Protein AF-A0A359KCT6-F1 (afdb_monomer)

Foldseek 3Di:
DLLVVLLVVLLVVLVVPVVLLCQQAPVVLVVVLVVLLVVLLVVLVVCVVCVVVDDPVPPDDQAAQELPVLLVVLLVCCPPVVNVVSLVSSLCCSVCVCVVVVCCVVVVVPDPPVSNVSSSVSSSVVSSVSSSVSSSVSSSSSSVSNCVSVVHHHDD

Secondary structure (DSSP, 8-state):
-HHHHHHHHHHHHHHH-HHHHIIIIIHHHHHHHHHHHHHHHHHHHHHHHHTTTS-GGG------EEHHHHHHHHHHGGG-HHHHHHHHHHHHHHHHHHHHTTTHHHHTTTS-HHHHHHHHHHHHHHHHHHHHHHHHHHHHHHHHHHHHHHTPPEE-

Solvent-accessible surface area (backbone atoms only — not comparable to full-atom values): 8316 Å² total; per-residue (Å²): 112,71,46,64,52,30,20,51,52,43,38,51,55,46,67,70,37,54,66,46,42,38,54,29,40,46,45,61,28,52,52,53,28,52,50,46,49,53,49,49,55,52,50,49,61,50,46,65,62,45,60,79,76,53,59,81,89,71,62,73,77,77,65,58,45,49,55,48,62,49,51,55,54,44,60,59,48,58,75,35,67,71,56,44,52,31,40,45,52,33,44,48,50,69,67,47,50,38,65,78,67,55,46,52,70,66,50,57,79,75,45,58,68,69,37,53,54,48,4,49,54,46,26,45,51,52,49,52,51,52,25,50,53,43,36,48,54,25,49,53,53,33,51,53,48,50,24,64,75,70,72,31,53,79,44,111

Nearest PDB structures (foldseek):
  7p3r-assembly1_D  TM=3.077E-01  e=1.800E+00  Vibrio cholerae O1 biovar El Tor str. N16961

pLDDT: mean 88.45, std 9.78, range [58.06, 97.81]

Mean predicted aligned error: 6.33 Å

Structure (mmCIF, N/CA/C/O backbone):
data_AF-A0A359KCT6-F1
#
_entry.id   AF-A0A359KCT6-F1
#
loop_
_atom_site.group_PDB
_atom_site.id
_atom_site.type_symbol
_atom_site.label_atom_id
_atom_site.label_alt_id
_atom_site.label_comp_id
_atom_site.label_asym_id
_atom_site.label_entity_id
_atom_site.label_seq_id
_atom_site.pdbx_PDB_ins_code
_atom_site.Cartn_x
_atom_site.Cartn_y
_atom_site.Cartn_z
_atom_site.occupancy
_atom_site.B_iso_or_equiv
_atom_site.auth_seq_id
_atom_site.auth_comp_id
_atom_site.auth_asym_id
_atom_site.auth_atom_id
_atom_site.pdbx_PDB_model_num
ATOM 1 N N . MET A 1 1 ? 4.689 10.796 -26.406 1.00 65.44 1 MET A N 1
ATOM 2 C CA . MET A 1 1 ? 3.859 9.597 -26.143 1.00 65.44 1 MET A CA 1
ATOM 3 C C . MET A 1 1 ? 4.656 8.424 -25.560 1.00 65.44 1 MET A C 1
ATOM 5 O O . MET A 1 1 ? 4.174 7.832 -24.610 1.00 65.44 1 MET A O 1
ATOM 9 N N . MET A 1 2 ? 5.916 8.187 -25.957 1.00 84.06 2 MET A N 1
ATOM 10 C CA . MET A 1 2 ? 6.707 7.020 -25.500 1.00 84.06 2 MET A CA 1
ATOM 11 C C . MET A 1 2 ? 6.938 6.867 -23.980 1.00 84.06 2 MET A C 1
ATOM 13 O O . MET A 1 2 ? 7.136 5.747 -23.513 1.00 84.06 2 MET A O 1
ATOM 17 N N . LEU A 1 3 ? 6.945 7.957 -23.201 1.00 87.81 3 LEU A N 1
ATOM 18 C CA . LEU A 1 3 ? 7.101 7.880 -21.740 1.00 87.81 3 LEU A CA 1
ATOM 19 C C . LEU A 1 3 ? 5.828 7.368 -21.051 1.00 87.81 3 LEU A C 1
ATOM 21 O O . LEU A 1 3 ? 5.901 6.507 -20.180 1.00 87.81 3 LEU A O 1
ATOM 25 N N . ALA A 1 4 ? 4.664 7.885 -21.449 1.00 90.31 4 ALA A N 1
ATOM 26 C CA . ALA A 1 4 ? 3.384 7.445 -20.900 1.00 90.31 4 ALA A CA 1
ATOM 27 C C . ALA A 1 4 ? 3.138 5.964 -21.221 1.00 90.31 4 ALA A C 1
ATOM 29 O O . ALA A 1 4 ? 2.710 5.207 -20.351 1.00 90.31 4 ALA A O 1
ATOM 30 N N . ASP A 1 5 ? 3.503 5.536 -22.432 1.00 91.19 5 ASP A N 1
ATOM 31 C CA . ASP A 1 5 ? 3.426 4.133 -22.843 1.00 91.19 5 ASP A CA 1
ATOM 32 C C . ASP A 1 5 ? 4.386 3.248 -22.035 1.00 91.19 5 ASP A C 1
ATOM 34 O O . ASP A 1 5 ? 4.005 2.159 -21.604 1.00 91.19 5 ASP A O 1
ATOM 38 N N . ALA A 1 6 ? 5.605 3.730 -21.754 1.00 91.25 6 ALA A N 1
ATOM 39 C CA . ALA A 1 6 ? 6.553 3.035 -20.884 1.00 91.25 6 ALA A CA 1
ATOM 40 C C . ALA A 1 6 ? 5.977 2.832 -19.473 1.00 91.25 6 ALA A C 1
ATOM 42 O O . ALA A 1 6 ? 5.965 1.703 -18.987 1.00 91.25 6 ALA A O 1
ATOM 43 N N . ILE A 1 7 ? 5.422 3.881 -18.855 1.00 93.81 7 ILE A N 1
ATOM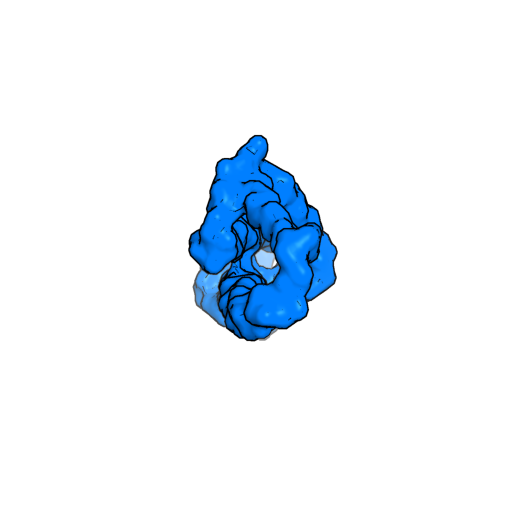 44 C CA . ILE A 1 7 ? 4.774 3.776 -17.537 1.00 93.81 7 ILE A CA 1
ATOM 45 C C . ILE A 1 7 ? 3.616 2.776 -17.600 1.00 93.81 7 ILE A C 1
ATOM 47 O O . ILE A 1 7 ? 3.563 1.850 -16.797 1.00 93.81 7 ILE A O 1
ATOM 51 N N . ARG A 1 8 ? 2.721 2.910 -18.586 1.00 93.44 8 ARG A N 1
ATOM 52 C CA . ARG A 1 8 ? 1.551 2.035 -18.731 1.00 93.44 8 ARG A CA 1
ATOM 53 C C . ARG A 1 8 ? 1.947 0.570 -18.896 1.00 93.44 8 ARG A C 1
ATOM 55 O O . ARG A 1 8 ? 1.328 -0.293 -18.280 1.00 93.44 8 ARG A O 1
ATOM 62 N N . SER A 1 9 ? 2.967 0.286 -19.704 1.00 92.25 9 SER A N 1
ATOM 63 C CA . SER A 1 9 ? 3.458 -1.080 -19.906 1.00 92.25 9 SER A CA 1
ATOM 64 C C . SER A 1 9 ? 4.049 -1.684 -18.630 1.00 92.25 9 SER A C 1
ATOM 66 O O . SER A 1 9 ? 3.730 -2.825 -18.303 1.00 92.25 9 SER A O 1
ATOM 68 N N . GLU A 1 10 ? 4.839 -0.928 -17.864 1.00 93.56 10 GLU A N 1
ATOM 69 C CA . GLU A 1 10 ? 5.413 -1.414 -16.604 1.00 93.56 10 GLU A CA 1
ATOM 70 C C . GLU A 1 10 ? 4.343 -1.596 -15.525 1.00 93.56 10 GLU A C 1
ATOM 72 O O . GLU A 1 10 ? 4.331 -2.611 -14.829 1.00 93.56 10 GLU A O 1
ATOM 77 N N . THR A 1 11 ? 3.383 -0.673 -15.433 1.00 93.88 11 THR A N 1
ATOM 78 C CA . THR A 1 11 ? 2.222 -0.827 -14.551 1.00 93.88 11 THR A CA 1
ATOM 79 C C . THR A 1 11 ? 1.407 -2.062 -14.927 1.00 93.88 11 THR A C 1
ATOM 81 O O . THR A 1 11 ? 1.041 -2.837 -14.049 1.00 93.88 11 THR A O 1
ATOM 84 N N . TRP A 1 12 ? 1.167 -2.305 -16.218 1.00 94.50 12 TRP A N 1
ATOM 85 C CA . TRP A 1 12 ? 0.461 -3.503 -16.678 1.00 94.50 12 TRP A CA 1
ATOM 86 C C . TRP A 1 12 ? 1.191 -4.795 -16.290 1.00 94.50 12 TRP A C 1
ATOM 88 O O . TRP A 1 12 ? 0.576 -5.728 -15.774 1.00 94.50 12 TRP A O 1
ATOM 98 N N . ARG A 1 13 ? 2.515 -4.843 -16.478 1.00 92.44 13 ARG A N 1
ATOM 99 C CA . ARG A 1 13 ? 3.341 -5.990 -16.069 1.00 92.44 13 ARG A CA 1
ATOM 100 C C . ARG A 1 13 ? 3.272 -6.233 -14.565 1.00 92.44 13 ARG A C 1
ATOM 102 O O . ARG A 1 13 ? 3.144 -7.384 -14.151 1.00 92.44 13 ARG A O 1
ATOM 109 N N . LEU A 1 14 ? 3.336 -5.168 -13.764 1.00 94.12 14 LEU A N 1
ATOM 110 C CA . LEU A 1 14 ? 3.188 -5.255 -12.314 1.00 94.12 14 LEU A CA 1
ATOM 111 C C . LEU A 1 14 ? 1.815 -5.823 -11.943 1.00 94.12 14 LEU A C 1
ATOM 113 O O . LEU A 1 14 ? 1.757 -6.791 -11.194 1.00 94.12 14 LEU A O 1
ATOM 117 N N . LEU A 1 15 ? 0.732 -5.286 -12.513 1.00 94.69 15 LEU A N 1
ATOM 118 C CA . LEU A 1 15 ? -0.638 -5.739 -12.245 1.00 94.69 15 LEU A CA 1
ATOM 119 C C . LEU A 1 15 ? -0.856 -7.217 -12.594 1.00 94.69 15 LEU A C 1
ATOM 121 O O . LEU A 1 15 ? -1.597 -7.914 -11.901 1.00 94.69 15 LEU A O 1
ATOM 125 N N . GLN A 1 16 ? -0.184 -7.716 -13.633 1.00 94.94 16 GLN A N 1
ATOM 126 C CA . GLN A 1 16 ? -0.255 -9.126 -14.005 1.00 94.94 16 GLN A CA 1
ATOM 127 C C . GLN A 1 16 ? 0.509 -10.036 -13.027 1.00 94.94 16 GLN A C 1
ATOM 129 O O . GLN A 1 16 ? 0.163 -11.211 -12.871 1.00 94.94 16 GLN A O 1
ATOM 134 N N . ASN A 1 17 ? 1.518 -9.513 -12.326 1.00 94.25 17 ASN A N 1
ATOM 135 C CA . ASN A 1 17 ? 2.218 -10.234 -11.270 1.00 94.25 17 ASN A CA 1
ATOM 136 C C . ASN A 1 17 ? 1.421 -10.180 -9.956 1.00 94.2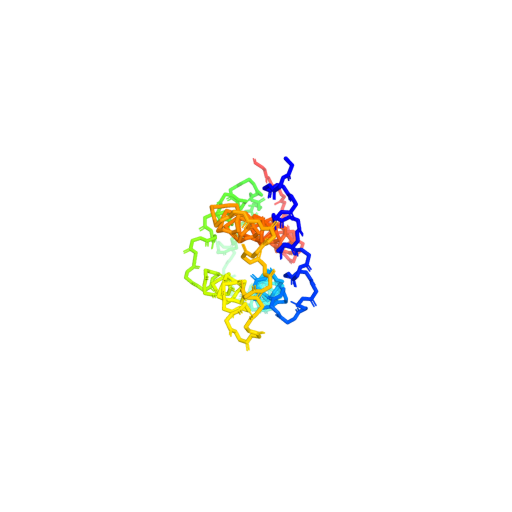5 17 ASN A C 1
ATOM 138 O O . ASN A 1 17 ? 1.731 -9.422 -9.036 1.00 94.25 17 ASN A O 1
ATOM 142 N N . ARG A 1 18 ? 0.394 -11.032 -9.867 1.00 95.06 18 ARG A N 1
ATOM 143 C CA . ARG A 1 18 ? -0.528 -11.108 -8.718 1.00 95.06 18 ARG A CA 1
ATOM 144 C C . ARG A 1 18 ? 0.186 -11.294 -7.383 1.00 95.06 18 ARG A C 1
ATOM 146 O O . ARG A 1 18 ? -0.236 -10.719 -6.388 1.00 95.06 18 ARG A O 1
ATOM 153 N N . THR A 1 19 ? 1.264 -12.075 -7.361 1.00 95.31 19 THR A N 1
ATOM 154 C CA . THR A 1 19 ? 2.052 -12.311 -6.148 1.00 95.31 19 THR A CA 1
ATOM 155 C C . THR A 1 19 ? 2.748 -11.033 -5.695 1.00 95.31 19 THR A C 1
ATOM 157 O O . THR A 1 19 ? 2.648 -10.683 -4.524 1.00 95.31 19 THR A O 1
ATOM 160 N N . ALA A 1 20 ? 3.400 -10.306 -6.609 1.00 94.38 20 ALA A N 1
ATOM 161 C CA . ALA A 1 20 ? 4.019 -9.025 -6.275 1.00 94.38 20 ALA A CA 1
ATOM 162 C C . ALA A 1 20 ? 2.973 -8.013 -5.798 1.00 94.38 20 ALA A C 1
ATOM 164 O O . ALA A 1 20 ? 3.154 -7.438 -4.734 1.00 94.38 20 ALA A O 1
ATOM 165 N N . VAL A 1 21 ? 1.855 -7.869 -6.521 1.00 96.44 21 VAL A N 1
ATOM 166 C CA . VAL A 1 21 ? 0.746 -6.971 -6.147 1.00 96.44 21 VAL A CA 1
ATOM 167 C C . VAL A 1 21 ? 0.196 -7.302 -4.765 1.00 96.44 21 VAL A C 1
ATOM 169 O O . VAL A 1 21 ? 0.009 -6.405 -3.946 1.00 96.44 21 VAL A O 1
ATOM 172 N N . PHE A 1 22 ? -0.051 -8.583 -4.486 1.00 97.12 22 PHE A N 1
ATOM 173 C CA . PHE A 1 22 ? -0.557 -9.004 -3.188 1.00 97.12 22 PHE A CA 1
ATOM 174 C C . PHE A 1 22 ? 0.408 -8.604 -2.075 1.00 97.12 22 PHE A C 1
ATOM 176 O O . PHE A 1 22 ? 0.010 -7.901 -1.152 1.00 97.12 22 PHE A O 1
ATOM 183 N N . TRP A 1 23 ? 1.678 -8.998 -2.183 1.00 96.44 23 TRP A N 1
ATOM 184 C CA . TRP A 1 23 ? 2.649 -8.757 -1.122 1.00 96.44 23 TRP A CA 1
ATOM 185 C C . TRP A 1 23 ? 3.014 -7.283 -0.964 1.00 96.44 23 TRP A C 1
ATOM 187 O O . TRP A 1 23 ? 3.197 -6.846 0.164 1.00 96.44 23 TRP A O 1
ATOM 197 N N . SER A 1 24 ? 3.099 -6.505 -2.045 1.00 95.31 24 SER A N 1
ATOM 198 C CA . SER A 1 24 ? 3.537 -5.110 -1.955 1.00 95.31 24 SER A CA 1
ATOM 199 C C . SER A 1 24 ? 2.419 -4.110 -1.682 1.00 95.31 24 SER A C 1
ATOM 201 O O . SER A 1 24 ? 2.674 -3.101 -1.030 1.00 95.31 24 SER A O 1
ATOM 203 N N . ILE A 1 25 ? 1.201 -4.364 -2.171 1.00 94.62 25 ILE A N 1
ATOM 204 C CA . ILE A 1 25 ? 0.092 -3.399 -2.120 1.00 94.62 25 ILE A CA 1
ATOM 205 C C . ILE A 1 25 ? -1.003 -3.845 -1.146 1.00 94.62 25 ILE A C 1
ATOM 207 O O . ILE A 1 25 ? -1.510 -3.027 -0.386 1.00 94.62 25 ILE A O 1
ATOM 211 N N . VAL A 1 26 ? -1.404 -5.119 -1.181 1.00 96.69 26 VAL A N 1
ATOM 212 C CA . VAL A 1 26 ? -2.650 -5.581 -0.537 1.00 96.69 26 VAL A CA 1
ATOM 213 C C . VAL A 1 26 ? -2.418 -6.130 0.867 1.00 96.69 26 VAL A C 1
ATOM 215 O O . VAL A 1 26 ? -3.225 -5.892 1.763 1.00 96.69 26 VAL A O 1
ATOM 218 N N . PHE A 1 27 ? -1.324 -6.862 1.069 1.00 96.88 27 PHE A N 1
ATOM 219 C CA . PHE A 1 27 ? -1.086 -7.631 2.285 1.00 96.88 27 PHE A CA 1
ATOM 220 C C . PHE A 1 27 ? -1.088 -6.752 3.536 1.00 96.88 27 PHE A C 1
ATOM 222 O O . PHE A 1 27 ? -1.810 -7.055 4.483 1.00 96.88 27 PHE A O 1
ATOM 229 N N . VAL A 1 28 ? -0.328 -5.651 3.525 1.00 95.31 28 VAL A N 1
ATOM 230 C CA . VAL A 1 28 ? -0.176 -4.783 4.701 1.00 95.31 28 VAL A CA 1
ATOM 231 C C . VAL A 1 28 ? -1.497 -4.115 5.107 1.00 95.31 28 VAL A C 1
ATOM 233 O O . VAL A 1 28 ? -1.896 -4.316 6.249 1.00 95.31 28 VAL A O 1
ATOM 236 N N . PRO A 1 29 ? -2.238 -3.414 4.222 1.00 95.19 29 PRO A N 1
ATOM 237 C CA . PRO A 1 29 ? -3.552 -2.874 4.583 1.00 95.19 29 PRO A CA 1
ATOM 238 C C . PRO A 1 29 ? -4.511 -3.918 5.159 1.00 95.19 29 PRO A C 1
ATOM 240 O O . PRO A 1 29 ? -5.154 -3.675 6.179 1.00 95.19 29 PRO A O 1
ATOM 243 N N . VAL A 1 30 ? -4.590 -5.095 4.530 1.00 97.19 30 VAL A N 1
ATOM 244 C CA . VAL A 1 30 ? -5.526 -6.146 4.944 1.00 97.19 30 VAL A CA 1
ATOM 245 C C . VAL A 1 30 ? -5.142 -6.717 6.304 1.00 97.19 30 VAL A C 1
ATOM 247 O O . VAL A 1 30 ? -5.996 -6.806 7.185 1.00 97.19 30 VAL A O 1
ATOM 250 N N . ILE A 1 31 ? -3.874 -7.085 6.509 1.00 96.50 31 ILE A N 1
ATOM 251 C CA . ILE A 1 31 ? -3.452 -7.670 7.785 1.00 96.50 31 ILE A CA 1
ATOM 252 C C . ILE A 1 31 ? -3.520 -6.641 8.914 1.00 96.50 31 ILE A C 1
ATOM 254 O O . ILE A 1 31 ? -3.956 -6.983 10.008 1.00 96.50 31 ILE A O 1
ATOM 258 N N . SER A 1 32 ? -3.177 -5.377 8.650 1.00 93.94 32 SER A N 1
ATOM 259 C CA . SER A 1 32 ? -3.313 -4.290 9.621 1.00 93.94 32 SER A CA 1
ATOM 260 C C . SER A 1 32 ? -4.764 -4.105 10.059 1.00 93.94 32 SER A C 1
ATOM 262 O O . SER A 1 32 ? -5.021 -4.014 11.257 1.00 93.94 32 SER A O 1
ATOM 264 N N . LEU A 1 33 ? -5.718 -4.122 9.121 1.00 96.00 33 LEU A N 1
ATOM 265 C CA . LEU A 1 33 ? -7.145 -4.043 9.437 1.00 96.00 33 LEU A CA 1
ATOM 266 C C . LEU A 1 33 ? -7.612 -5.240 10.275 1.00 96.00 33 LEU A C 1
ATOM 268 O O . LEU A 1 33 ? -8.266 -5.059 11.301 1.00 96.00 33 LEU A O 1
ATOM 272 N N . VAL A 1 34 ? -7.255 -6.462 9.867 1.00 97.81 34 VAL A N 1
ATOM 273 C CA . VAL A 1 34 ? -7.624 -7.691 10.590 1.00 97.81 34 VAL A CA 1
ATOM 274 C C . VAL A 1 34 ? -7.074 -7.675 12.016 1.00 97.81 34 VAL A C 1
ATOM 276 O O . VAL A 1 34 ? -7.805 -7.972 12.961 1.00 97.81 34 VAL A O 1
ATOM 279 N N . LEU A 1 35 ? -5.805 -7.294 12.185 1.00 96.62 35 LEU A N 1
ATOM 280 C CA . LEU A 1 35 ? -5.166 -7.199 13.496 1.00 96.62 35 LEU A CA 1
ATOM 281 C C . LEU A 1 35 ? -5.789 -6.100 14.360 1.00 96.62 35 LEU A C 1
ATOM 283 O O . LEU A 1 35 ? -5.985 -6.321 15.553 1.00 96.62 35 LEU A O 1
ATOM 287 N N . ALA A 1 36 ? -6.140 -4.950 13.779 1.00 95.19 36 ALA A N 1
ATOM 288 C CA . ALA A 1 36 ? -6.808 -3.874 14.505 1.00 95.19 36 ALA A CA 1
ATOM 289 C C . ALA A 1 36 ? -8.176 -4.327 15.036 1.00 95.19 36 ALA A C 1
ATOM 291 O O . ALA A 1 36 ? -8.431 -4.231 16.235 1.00 95.19 36 ALA A O 1
ATOM 292 N N . ILE A 1 37 ? -9.020 -4.903 14.172 1.00 96.06 37 ILE A N 1
ATOM 293 C CA . ILE A 1 37 ? -10.342 -5.417 14.561 1.00 96.06 37 ILE A CA 1
ATOM 294 C C . ILE A 1 37 ? -10.207 -6.508 15.628 1.00 96.06 37 ILE A C 1
ATOM 296 O O . ILE A 1 37 ? -10.869 -6.441 16.663 1.00 96.06 37 ILE A O 1
ATOM 300 N N . GLY A 1 38 ? -9.326 -7.490 15.412 1.00 95.56 38 GLY A N 1
ATOM 301 C CA . GLY A 1 38 ? -9.076 -8.556 16.383 1.00 95.56 38 GLY A CA 1
ATOM 302 C C . GLY A 1 38 ? -8.596 -8.016 17.733 1.00 95.56 38 GLY A C 1
ATOM 303 O O . GLY A 1 38 ? -9.069 -8.458 18.780 1.00 95.56 38 GLY A O 1
ATOM 304 N N . GLY A 1 39 ? -7.719 -7.009 17.716 1.00 94.38 39 GLY A N 1
ATOM 305 C CA . GLY A 1 39 ? -7.258 -6.308 18.910 1.00 94.38 39 GLY A CA 1
ATOM 306 C C . GLY A 1 39 ? -8.385 -5.590 19.653 1.00 94.38 39 GLY A C 1
ATOM 307 O O . GLY A 1 39 ? -8.468 -5.697 20.876 1.00 94.38 39 GLY A O 1
ATOM 308 N N . PHE A 1 40 ? -9.289 -4.908 18.942 1.00 93.31 40 PHE A N 1
ATOM 309 C CA . PHE A 1 40 ? -10.442 -4.239 19.554 1.00 93.31 40 PHE A CA 1
ATOM 310 C C . PHE A 1 40 ? -11.418 -5.225 20.195 1.00 93.31 40 PHE A C 1
ATOM 312 O O . PHE A 1 40 ? -11.831 -5.002 21.331 1.00 93.31 40 PHE A O 1
ATOM 319 N N . LEU A 1 41 ? -11.733 -6.334 19.521 1.00 93.25 41 LEU A N 1
ATOM 320 C CA . LEU A 1 41 ? -12.592 -7.387 20.076 1.00 93.25 41 LEU A CA 1
ATOM 321 C C . LEU A 1 41 ? -11.966 -8.030 21.318 1.00 93.25 41 LEU A C 1
ATOM 323 O O . LEU A 1 41 ? -12.640 -8.254 22.325 1.00 93.25 41 LEU A O 1
ATOM 327 N N . PHE A 1 42 ? -10.656 -8.284 21.279 1.00 92.88 42 PHE A N 1
ATOM 328 C CA . PHE A 1 42 ? -9.927 -8.788 22.437 1.00 92.88 42 PHE A CA 1
ATOM 329 C C . PHE A 1 42 ? -9.984 -7.801 23.609 1.00 92.88 42 PHE A C 1
ATOM 331 O O . PHE A 1 42 ? -10.314 -8.198 24.728 1.00 92.88 42 PHE A O 1
ATOM 338 N N . LEU A 1 43 ? -9.726 -6.514 23.359 1.00 89.38 43 LEU A N 1
ATOM 339 C CA . LEU A 1 43 ? -9.818 -5.456 24.367 1.00 89.38 43 LEU A CA 1
ATOM 340 C C . LEU A 1 43 ? -11.225 -5.356 24.963 1.00 89.38 43 LEU A C 1
ATOM 342 O O . LEU A 1 43 ? -11.345 -5.327 26.185 1.00 89.38 43 LEU A O 1
ATOM 346 N N . GLN A 1 44 ? -12.273 -5.374 24.137 1.00 86.31 44 GLN A N 1
ATOM 347 C CA . GLN A 1 44 ? -13.662 -5.365 24.603 1.00 86.31 44 GLN A CA 1
ATOM 348 C C . GLN A 1 44 ? -13.934 -6.536 25.558 1.00 86.31 44 GLN A C 1
ATOM 350 O O . GLN A 1 44 ? -14.377 -6.314 26.681 1.00 86.31 44 GLN A O 1
ATOM 355 N N . SER A 1 45 ? -13.543 -7.761 25.181 1.00 86.62 45 SER A N 1
ATOM 356 C CA . SER A 1 45 ? -13.742 -8.954 26.022 1.00 86.62 45 SER A CA 1
ATOM 357 C C . SER A 1 45 ? -13.056 -8.862 27.394 1.00 86.62 45 SER A C 1
ATOM 359 O O . SER A 1 45 ? -13.554 -9.389 28.389 1.00 86.62 45 SER A O 1
ATOM 361 N N . LYS A 1 46 ? -11.903 -8.182 27.469 1.00 84.94 46 LYS A N 1
ATOM 362 C CA . LYS A 1 46 ? -11.170 -7.965 28.723 1.00 84.94 46 LYS A CA 1
ATOM 363 C C . LYS A 1 46 ? -11.775 -6.832 29.543 1.00 84.94 46 LYS A C 1
ATOM 365 O O . LYS A 1 46 ? -11.834 -6.945 30.765 1.00 84.94 46 LYS A O 1
ATOM 370 N N . MET A 1 47 ? -12.233 -5.769 28.886 1.00 77.50 47 MET A N 1
ATOM 371 C CA . MET A 1 47 ? -12.906 -4.650 29.538 1.00 77.50 47 MET A CA 1
ATOM 372 C C . MET A 1 47 ? -14.228 -5.080 30.171 1.00 77.50 47 MET A C 1
ATOM 374 O O . MET A 1 47 ? -14.469 -4.707 31.312 1.00 77.50 47 MET A O 1
ATOM 378 N N . ASP A 1 48 ? -15.028 -5.917 29.512 1.00 74.31 48 ASP A N 1
ATOM 379 C CA . ASP A 1 48 ? -16.296 -6.410 30.069 1.00 74.31 48 ASP A CA 1
ATOM 380 C C . ASP A 1 48 ? -16.087 -7.220 31.361 1.00 74.31 48 ASP A C 1
ATOM 382 O O . ASP A 1 48 ? -16.843 -7.079 32.324 1.00 74.31 48 ASP A O 1
ATOM 386 N N . GLY A 1 49 ? -15.012 -8.015 31.426 1.00 69.75 49 GLY A N 1
ATOM 387 C CA . GLY A 1 49 ? -14.618 -8.724 32.647 1.00 69.75 49 GLY A CA 1
ATOM 388 C C . GLY A 1 49 ? -14.060 -7.797 33.733 1.00 69.75 49 GLY A C 1
ATOM 389 O O . GLY A 1 49 ? -14.364 -7.965 34.911 1.00 69.75 49 GLY A O 1
ATOM 390 N N . ALA A 1 50 ? -13.270 -6.789 33.353 1.00 67.06 50 ALA A N 1
ATOM 391 C CA . ALA A 1 50 ? -12.658 -5.849 34.294 1.00 67.06 50 ALA A CA 1
ATOM 392 C C . ALA A 1 50 ? -13.655 -4.818 34.854 1.00 67.06 50 ALA A C 1
ATOM 394 O O . ALA A 1 50 ? -13.552 -4.442 36.023 1.00 67.06 50 ALA A O 1
ATOM 395 N N . MET A 1 51 ? -14.652 -4.390 34.072 1.00 60.44 51 MET A N 1
ATOM 396 C CA . MET A 1 51 ? -15.676 -3.423 34.491 1.00 60.44 51 MET A CA 1
ATOM 397 C C . MET A 1 51 ? -16.534 -3.914 35.663 1.00 60.44 51 MET A C 1
ATOM 399 O O . MET A 1 51 ? -17.075 -3.087 36.393 1.00 60.44 51 MET A O 1
ATOM 403 N N . GLN A 1 52 ? -16.616 -5.228 35.896 1.00 62.84 52 GLN A N 1
ATOM 404 C CA . GLN A 1 52 ? -17.267 -5.795 37.085 1.00 62.84 52 GLN A CA 1
ATOM 405 C C . GLN A 1 52 ? -16.476 -5.543 38.381 1.00 62.84 52 GLN A C 1
ATOM 407 O O . GLN A 1 52 ? -17.041 -5.601 39.468 1.00 62.84 52 GLN A O 1
ATOM 412 N N . THR A 1 53 ? -15.178 -5.247 38.268 1.00 65.00 53 THR A N 1
ATOM 413 C CA . THR A 1 53 ? -14.245 -5.082 39.398 1.00 65.00 53 THR A CA 1
ATOM 414 C C . THR A 1 53 ? -13.745 -3.648 39.591 1.00 65.00 53 THR A C 1
ATOM 416 O O . THR A 1 53 ? -13.061 -3.368 40.574 1.00 65.00 53 THR A O 1
ATOM 419 N N . LEU A 1 54 ? -14.070 -2.729 38.674 1.00 62.25 54 LEU A N 1
ATOM 420 C CA . LEU A 1 54 ? -13.554 -1.359 38.689 1.00 62.25 54 LEU A CA 1
ATOM 421 C C . LEU A 1 54 ? -14.462 -0.397 39.484 1.00 62.25 54 LEU A C 1
ATOM 423 O O . LEU A 1 54 ? -15.678 -0.380 39.263 1.00 62.25 54 LEU A O 1
ATOM 427 N N . PRO A 1 55 ? -13.888 0.452 40.364 1.00 58.84 55 PRO A N 1
ATOM 428 C CA . PRO A 1 55 ? -14.609 1.525 41.044 1.00 58.84 55 PRO A CA 1
ATOM 429 C C . PRO A 1 55 ? -15.325 2.464 40.054 1.00 58.84 55 PRO A C 1
ATOM 431 O O . PRO A 1 55 ? -14.788 2.727 38.974 1.00 58.84 55 PRO A O 1
ATOM 434 N N . PRO A 1 56 ? -16.497 3.030 40.408 1.00 62.28 56 PRO A N 1
ATOM 435 C CA . PRO A 1 56 ? -17.283 3.899 39.524 1.00 62.28 56 PRO A CA 1
ATOM 436 C C . PRO A 1 56 ? -16.509 5.104 38.969 1.00 62.28 56 PRO A C 1
ATOM 438 O O . PRO A 1 56 ? -16.806 5.560 37.870 1.00 62.28 56 PRO A O 1
ATOM 441 N N . GLU A 1 57 ? -15.506 5.583 39.707 1.00 60.31 57 GLU A N 1
ATOM 442 C CA . GLU A 1 57 ? -14.656 6.734 39.369 1.00 60.31 57 GLU A CA 1
ATOM 443 C C . GLU A 1 57 ? -13.658 6.449 38.233 1.00 60.31 57 GLU A C 1
ATOM 445 O O . GLU A 1 57 ? -13.200 7.370 37.563 1.00 60.31 57 GLU A O 1
ATOM 450 N N . LEU A 1 58 ? -13.342 5.173 37.978 1.00 59.47 58 LEU A N 1
ATOM 451 C CA . LEU A 1 58 ? -12.433 4.728 36.913 1.00 59.47 58 LEU A CA 1
ATOM 452 C C . LEU A 1 58 ? -13.171 4.308 35.636 1.00 59.47 58 LEU A C 1
ATOM 454 O O . LEU A 1 58 ? -12.552 3.806 34.694 1.00 59.47 58 LEU A O 1
ATOM 458 N N . LYS A 1 59 ? -14.494 4.508 35.580 1.00 58.06 59 LYS A N 1
ATOM 459 C CA . LYS A 1 59 ? -15.272 4.330 34.353 1.00 58.06 59 LYS A CA 1
ATOM 460 C C . LYS A 1 59 ? -14.878 5.434 33.375 1.00 58.06 59 LYS A C 1
ATOM 462 O O . LYS A 1 59 ? -15.445 6.521 33.376 1.00 58.06 59 LYS A O 1
ATOM 467 N N . LEU A 1 60 ? -13.849 5.154 32.577 1.00 60.50 60 LEU A N 1
ATOM 468 C CA . LEU A 1 60 ? -13.368 6.031 31.517 1.00 60.50 60 LEU A CA 1
ATOM 469 C C . LEU A 1 60 ? -14.547 6.427 30.624 1.00 60.50 60 LEU A C 1
ATOM 471 O O . LEU A 1 60 ? -15.176 5.568 30.003 1.00 60.50 60 LEU A O 1
ATOM 475 N N . ASN A 1 61 ? -14.825 7.728 30.547 1.00 60.53 61 ASN A N 1
ATOM 476 C CA . ASN A 1 61 ? -15.763 8.252 29.567 1.00 60.53 6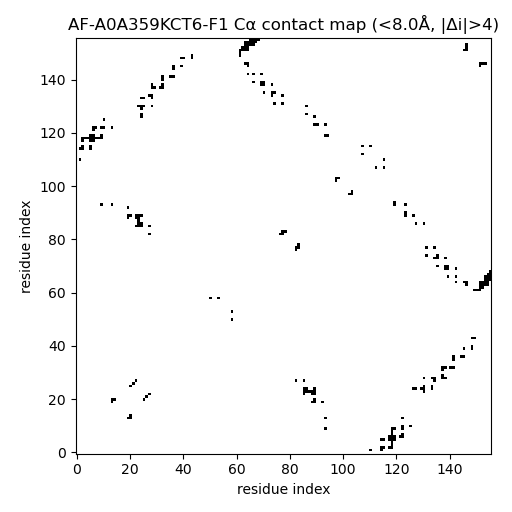1 ASN A CA 1
ATOM 477 C C . ASN A 1 61 ? -15.264 7.870 28.173 1.00 60.53 61 ASN A C 1
ATOM 479 O O . ASN A 1 61 ? -14.106 8.105 27.818 1.00 60.53 61 ASN A O 1
ATOM 483 N N . ALA A 1 62 ? -16.142 7.248 27.394 1.00 65.06 62 ALA A N 1
ATOM 484 C CA . ALA A 1 62 ? -15.853 6.858 26.030 1.00 65.06 62 ALA A CA 1
ATOM 485 C C . ALA A 1 62 ? -15.627 8.124 25.186 1.00 65.06 62 ALA A C 1
ATOM 487 O O . ALA A 1 62 ? -16.574 8.766 24.744 1.00 65.06 62 ALA A O 1
ATOM 488 N N . SER A 1 63 ? -14.361 8.511 25.005 1.00 76.75 63 SER A N 1
ATOM 489 C CA . SER A 1 63 ? -14.002 9.631 24.134 1.00 76.75 63 SER A CA 1
ATOM 490 C C . SER A 1 63 ? -14.375 9.305 22.692 1.00 76.75 63 SER A C 1
ATOM 492 O O . SER A 1 63 ? -14.169 8.171 22.239 1.00 76.75 63 SER A O 1
ATOM 494 N N . ALA A 1 64 ? -14.885 10.309 21.978 1.00 83.88 64 ALA A N 1
ATOM 495 C CA . ALA A 1 64 ? -15.205 10.195 20.563 1.00 83.88 64 ALA A CA 1
ATOM 496 C C . ALA A 1 64 ? -13.968 9.791 19.743 1.00 83.88 64 ALA A C 1
ATOM 498 O O . ALA A 1 64 ? -12.828 10.080 20.122 1.00 83.88 64 ALA A O 1
ATOM 499 N N . VAL A 1 65 ? -14.200 9.079 18.643 1.00 88.38 65 VAL A N 1
ATOM 500 C CA . VAL A 1 65 ? -13.166 8.720 17.671 1.00 88.38 65 VAL A CA 1
ATOM 501 C C . VAL A 1 65 ? -13.027 9.868 16.678 1.00 88.38 65 VAL A C 1
ATOM 503 O O . VAL A 1 65 ? -13.939 10.113 15.890 1.00 88.38 65 VAL A O 1
ATOM 506 N N . ASP A 1 66 ? -11.883 10.547 16.725 1.00 90.62 66 ASP A N 1
ATOM 507 C CA . ASP A 1 66 ? -11.514 11.604 15.786 1.00 90.62 66 ASP A CA 1
ATOM 508 C C . ASP A 1 66 ? -10.967 10.997 14.486 1.00 90.62 66 ASP A C 1
ATOM 510 O O . ASP A 1 66 ? -9.869 10.434 14.444 1.00 90.62 66 ASP A O 1
ATOM 514 N N . LEU A 1 67 ? -11.771 11.084 13.428 1.00 88.81 67 LEU A N 1
ATOM 515 C CA . LEU A 1 67 ? -11.458 10.545 12.109 1.00 88.81 67 LEU A CA 1
ATOM 516 C C . LEU A 1 67 ? -10.452 11.419 11.350 1.00 88.81 67 LEU A C 1
ATOM 518 O O . LEU A 1 67 ? -9.709 10.900 10.516 1.00 88.81 67 LEU A O 1
ATOM 522 N N . GLY A 1 68 ? -10.415 12.726 11.630 1.00 89.25 68 GLY A N 1
ATOM 523 C CA . GLY A 1 68 ? -9.484 13.664 11.012 1.00 89.25 68 GLY A CA 1
ATOM 524 C C . GLY A 1 68 ? -8.058 13.398 11.479 1.00 89.25 68 GLY A C 1
ATOM 525 O O . GLY A 1 68 ? -7.167 13.155 10.660 1.00 89.25 68 GLY A O 1
ATOM 526 N N . GLN A 1 69 ? -7.860 13.346 12.798 1.00 90.00 69 GLN A N 1
ATOM 527 C CA . GLN A 1 69 ? -6.560 13.032 13.390 1.00 90.00 69 GLN A CA 1
ATOM 528 C C . GLN A 1 69 ? -6.095 11.623 13.009 1.00 90.00 69 GLN A C 1
ATOM 530 O O . GLN A 1 69 ? -4.940 11.439 12.624 1.00 90.00 69 GLN A O 1
ATOM 535 N N . SER A 1 70 ? -6.996 10.636 13.033 1.00 89.06 70 SER A N 1
ATOM 536 C CA . SER A 1 70 ? -6.632 9.260 12.681 1.00 89.06 70 SER A CA 1
ATOM 537 C C . SER A 1 70 ? -6.158 9.121 11.228 1.00 89.06 70 SER A C 1
ATOM 539 O O . SER A 1 70 ? -5.215 8.381 10.941 1.00 89.06 70 SER A O 1
ATOM 541 N N . LEU A 1 71 ? -6.744 9.877 10.292 1.00 90.00 71 LEU A N 1
ATOM 542 C CA . LEU A 1 71 ? -6.289 9.884 8.901 1.00 90.00 71 LEU A CA 1
ATOM 543 C C . LEU A 1 71 ? -4.868 10.456 8.763 1.00 90.00 71 LEU A C 1
ATOM 545 O O . LEU A 1 71 ? -4.063 9.928 7.992 1.00 90.00 71 LEU A O 1
ATOM 549 N N . VAL A 1 72 ? -4.551 11.515 9.515 1.00 91.19 72 VAL A N 1
ATOM 550 C CA . VAL A 1 72 ? -3.208 12.119 9.548 1.00 91.19 72 VAL A CA 1
ATOM 551 C C . VAL A 1 72 ? -2.192 11.137 10.132 1.00 91.19 72 VAL A C 1
ATOM 553 O O . VAL A 1 72 ? -1.128 10.927 9.543 1.00 91.19 72 VAL A O 1
ATOM 556 N N . ASP A 1 73 ? -2.542 10.476 11.235 1.00 90.31 73 ASP A N 1
ATOM 557 C CA . ASP A 1 73 ? -1.696 9.467 11.873 1.00 90.31 73 ASP A CA 1
ATOM 558 C C . ASP A 1 73 ? -1.441 8.280 10.927 1.00 90.31 73 ASP A C 1
ATOM 560 O O . ASP A 1 73 ? -0.303 7.824 10.762 1.00 90.31 73 ASP A O 1
ATOM 564 N N . ALA A 1 74 ? -2.479 7.821 10.223 1.00 89.69 74 ALA A N 1
ATOM 565 C CA . ALA A 1 74 ? -2.378 6.755 9.234 1.00 89.69 74 ALA A CA 1
ATOM 566 C C . ALA A 1 74 ? -1.504 7.140 8.030 1.00 89.69 74 ALA A C 1
ATOM 568 O O . ALA A 1 74 ? -0.727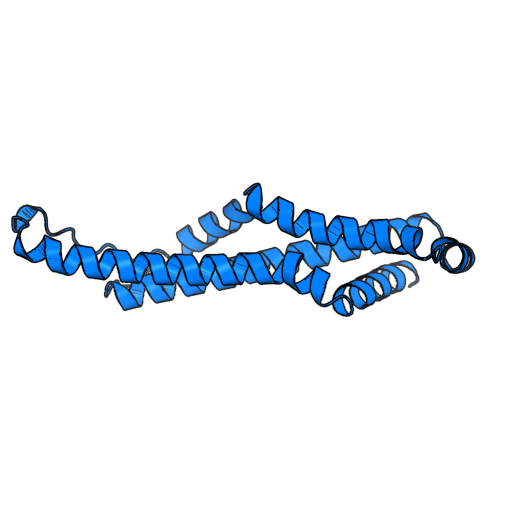 6.312 7.546 1.00 89.69 74 ALA A O 1
ATOM 569 N N . ALA A 1 75 ? -1.573 8.394 7.570 1.00 88.69 75 ALA A N 1
ATOM 570 C CA . ALA A 1 75 ? -0.693 8.900 6.518 1.00 88.69 75 ALA A CA 1
ATOM 571 C C . ALA A 1 75 ? 0.781 8.892 6.961 1.00 88.69 75 ALA A C 1
ATOM 573 O O . ALA A 1 75 ? 1.655 8.494 6.186 1.00 88.69 75 ALA A O 1
ATOM 574 N N . GLY A 1 76 ? 1.055 9.246 8.223 1.00 86.69 76 GLY A N 1
ATOM 575 C CA . GLY A 1 76 ? 2.380 9.102 8.837 1.00 86.69 76 GLY A CA 1
ATOM 576 C C . GLY A 1 76 ? 2.863 7.647 8.895 1.00 86.69 76 GLY A C 1
ATOM 577 O O . GLY A 1 76 ? 4.055 7.373 8.733 1.00 86.69 76 GLY A O 1
ATOM 578 N N . GLY A 1 77 ? 1.933 6.696 9.020 1.00 84.19 77 GLY A N 1
ATOM 579 C CA . GLY A 1 77 ? 2.196 5.257 9.018 1.00 84.19 77 GLY A CA 1
ATOM 580 C C . GLY A 1 77 ? 2.861 4.716 7.745 1.00 84.19 77 GLY A C 1
ATOM 581 O O . GLY A 1 77 ? 3.490 3.660 7.800 1.00 84.19 77 GLY A O 1
ATOM 582 N N . LEU A 1 78 ? 2.818 5.432 6.613 1.00 79.69 78 LEU A N 1
ATOM 583 C CA . LEU A 1 78 ? 3.527 5.027 5.389 1.00 79.69 78 LEU A CA 1
ATOM 584 C C . LEU A 1 78 ? 5.048 4.941 5.595 1.00 79.69 78 LEU A C 1
ATOM 586 O O . LEU A 1 78 ? 5.710 4.104 4.983 1.00 79.69 78 LEU A O 1
ATOM 590 N N . ALA A 1 79 ? 5.601 5.785 6.470 1.00 84.50 79 ALA A N 1
ATOM 591 C CA . ALA A 1 79 ? 7.025 5.783 6.798 1.00 84.50 79 ALA A CA 1
ATOM 592 C C . ALA A 1 79 ? 7.434 4.596 7.690 1.00 84.50 79 ALA A C 1
ATOM 594 O O . ALA A 1 79 ? 8.620 4.418 7.976 1.00 84.50 79 ALA A O 1
ATOM 595 N N . HIS A 1 80 ? 6.479 3.771 8.132 1.00 90.31 80 HIS A N 1
ATOM 596 C CA . HIS A 1 80 ? 6.764 2.621 8.973 1.00 90.31 80 HIS A CA 1
ATOM 597 C C . HIS A 1 80 ? 7.657 1.611 8.223 1.00 90.31 80 HIS A C 1
ATOM 599 O O . HIS A 1 80 ? 7.288 1.157 7.133 1.00 90.31 80 HIS A O 1
ATOM 605 N N . PRO A 1 8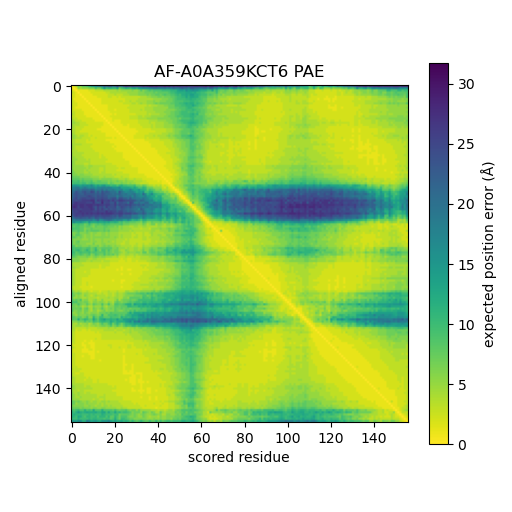1 ? 8.795 1.174 8.801 1.00 91.12 81 PRO A N 1
ATOM 606 C CA . PRO A 1 81 ? 9.743 0.286 8.124 1.00 91.12 81 PRO A CA 1
ATOM 607 C C . PRO A 1 81 ? 9.114 -1.008 7.600 1.00 91.12 81 PRO A C 1
ATOM 609 O O . PRO A 1 81 ? 9.472 -1.482 6.526 1.00 91.12 81 PRO A O 1
ATOM 612 N N . GLY A 1 82 ? 8.134 -1.553 8.329 1.00 90.81 82 GLY A N 1
ATOM 613 C CA . GLY A 1 82 ? 7.385 -2.731 7.891 1.00 90.81 82 GLY A CA 1
ATOM 614 C C . GLY A 1 82 ? 6.601 -2.489 6.599 1.00 90.81 82 GLY A C 1
ATOM 615 O O . GLY A 1 82 ? 6.682 -3.299 5.685 1.00 90.81 82 GLY A O 1
ATOM 616 N N . VAL A 1 83 ? 5.904 -1.353 6.484 1.00 92.31 83 VAL A N 1
ATOM 617 C CA . VAL A 1 83 ? 5.154 -0.981 5.270 1.00 92.31 83 VAL A CA 1
ATOM 618 C C . VAL A 1 83 ? 6.119 -0.805 4.097 1.00 92.31 83 VAL A C 1
ATOM 620 O O . VAL A 1 83 ? 5.911 -1.361 3.016 1.00 92.31 83 VAL A O 1
ATOM 623 N N . LEU A 1 84 ? 7.217 -0.079 4.330 1.00 93.88 84 LEU A N 1
ATOM 624 C CA . LEU A 1 84 ? 8.247 0.165 3.325 1.00 93.88 84 LEU A CA 1
ATOM 625 C C . LEU A 1 84 ? 8.898 -1.132 2.835 1.00 93.88 84 LEU A C 1
ATOM 627 O O . LEU A 1 84 ? 9.134 -1.263 1.637 1.00 93.88 84 LEU A O 1
ATOM 631 N N . ALA A 1 85 ? 9.142 -2.110 3.711 1.00 95.38 85 ALA A N 1
ATOM 632 C CA . ALA A 1 85 ? 9.713 -3.397 3.321 1.00 95.38 85 ALA A CA 1
ATOM 633 C C . ALA A 1 85 ? 8.843 -4.123 2.281 1.00 95.38 85 ALA A C 1
ATOM 635 O O . ALA A 1 85 ? 9.358 -4.597 1.268 1.00 95.38 85 ALA A O 1
ATOM 636 N N . PHE A 1 86 ? 7.521 -4.150 2.472 1.00 95.81 86 PHE A N 1
ATOM 637 C CA . PHE A 1 86 ? 6.602 -4.755 1.505 1.00 95.81 86 PHE A CA 1
ATOM 638 C C . PHE A 1 86 ? 6.530 -3.962 0.192 1.00 95.81 86 PHE A C 1
ATOM 640 O O . PHE A 1 86 ? 6.578 -4.555 -0.890 1.00 95.81 86 PHE A O 1
ATOM 647 N N . LEU A 1 87 ? 6.524 -2.627 0.248 1.00 94.50 87 LEU A N 1
ATOM 648 C CA . LEU A 1 87 ? 6.619 -1.793 -0.957 1.00 94.50 87 LEU A CA 1
ATOM 649 C C . LEU A 1 87 ? 7.925 -2.043 -1.731 1.00 94.50 87 LEU A C 1
ATOM 651 O O . LEU A 1 87 ? 7.913 -2.105 -2.965 1.00 94.50 87 LEU A O 1
ATOM 655 N N . LEU A 1 88 ? 9.040 -2.245 -1.024 1.00 95.31 88 LEU A N 1
ATOM 656 C CA . LEU A 1 88 ? 10.342 -2.548 -1.618 1.00 95.31 88 LEU A CA 1
ATOM 657 C C . LEU A 1 88 ? 10.372 -3.908 -2.319 1.00 95.31 88 LEU A C 1
ATOM 659 O O . LEU A 1 88 ? 11.041 -4.019 -3.344 1.00 95.31 88 LEU A O 1
ATOM 663 N N . ILE A 1 89 ? 9.614 -4.909 -1.855 1.00 94.38 89 ILE A N 1
ATOM 664 C CA . ILE A 1 89 ? 9.435 -6.171 -2.597 1.00 94.38 89 ILE A CA 1
ATOM 665 C C . ILE A 1 89 ? 8.854 -5.872 -3.983 1.00 94.38 89 ILE A C 1
ATOM 667 O O . ILE A 1 89 ? 9.393 -6.314 -4.998 1.00 94.38 89 ILE A O 1
ATOM 671 N N . GLY A 1 90 ? 7.797 -5.057 -4.045 1.00 94.56 90 GLY A N 1
ATOM 672 C CA . GLY A 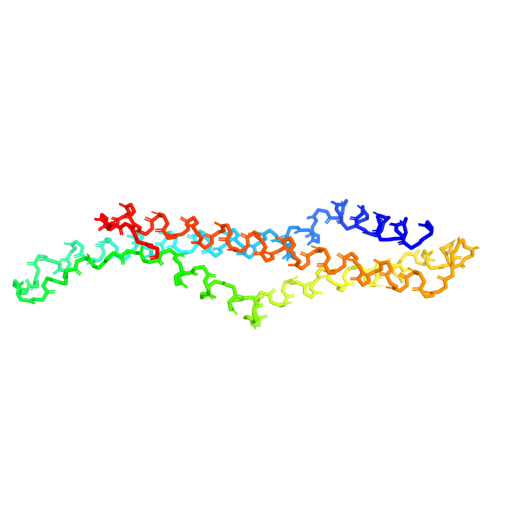1 90 ? 7.196 -4.627 -5.307 1.00 94.56 90 GLY A CA 1
ATOM 673 C C . GLY A 1 90 ? 8.192 -3.880 -6.196 1.00 94.56 90 GLY A C 1
ATOM 674 O O . GLY A 1 90 ? 8.372 -4.234 -7.362 1.00 94.56 90 GLY A O 1
ATOM 675 N N . ALA A 1 91 ? 8.918 -2.909 -5.639 1.00 95.81 91 ALA A N 1
ATOM 676 C CA . ALA A 1 91 ? 9.921 -2.154 -6.385 1.00 95.81 91 ALA A CA 1
ATOM 677 C C . ALA A 1 91 ? 11.027 -3.068 -6.942 1.00 95.81 91 ALA A C 1
ATOM 679 O O . ALA A 1 91 ? 11.340 -3.010 -8.133 1.00 95.81 91 ALA A O 1
ATOM 680 N N . ALA A 1 92 ? 11.559 -3.975 -6.120 1.00 95.12 92 ALA A N 1
ATOM 681 C CA . ALA A 1 92 ? 12.562 -4.946 -6.535 1.00 95.12 92 ALA A CA 1
ATOM 682 C C . ALA A 1 92 ? 12.055 -5.826 -7.685 1.00 95.12 92 ALA A C 1
ATOM 684 O O . ALA A 1 92 ? 12.791 -6.055 -8.642 1.00 95.12 92 ALA A O 1
ATOM 685 N N . THR A 1 93 ? 10.791 -6.262 -7.659 1.00 93.75 93 THR A N 1
ATOM 686 C CA . THR A 1 93 ? 10.225 -7.068 -8.756 1.00 93.75 93 THR A CA 1
ATOM 687 C C . THR A 1 93 ? 10.148 -6.302 -10.080 1.00 93.75 93 THR A C 1
ATOM 689 O O . THR A 1 93 ? 10.463 -6.873 -11.126 1.00 93.75 93 THR A O 1
ATOM 692 N N . VAL A 1 94 ? 9.811 -5.006 -10.050 1.00 93.88 94 VAL A N 1
ATOM 693 C CA . VAL A 1 94 ? 9.750 -4.147 -11.249 1.00 93.88 94 VAL A CA 1
ATOM 694 C C . VAL A 1 94 ? 11.139 -3.944 -11.866 1.00 93.88 94 VAL A C 1
ATOM 696 O O . VAL A 1 94 ? 11.287 -3.960 -13.092 1.00 93.88 94 VAL A O 1
ATOM 699 N N . PHE A 1 95 ? 12.174 -3.771 -11.040 1.00 91.88 95 PHE A N 1
ATOM 700 C CA . PHE A 1 95 ? 13.541 -3.554 -11.524 1.00 91.88 95 PHE A CA 1
ATOM 701 C C . PHE A 1 95 ? 14.265 -4.854 -11.900 1.00 91.88 95 PHE A C 1
ATOM 703 O O . PHE A 1 95 ? 14.934 -4.894 -12.930 1.00 91.88 95 PHE A O 1
ATOM 710 N N . ALA A 1 96 ? 14.107 -5.930 -11.127 1.00 91.56 96 ALA A N 1
ATOM 711 C CA . ALA A 1 96 ? 14.794 -7.202 -11.365 1.00 91.56 96 ALA A CA 1
ATOM 712 C C . ALA A 1 96 ? 14.153 -8.046 -12.480 1.00 91.56 96 ALA A C 1
ATOM 714 O O . ALA A 1 96 ? 14.824 -8.892 -13.077 1.00 91.56 96 ALA A O 1
ATOM 715 N N . GLY A 1 97 ? 12.867 -7.824 -12.783 1.00 86.75 97 GLY A N 1
ATOM 716 C CA . GLY A 1 97 ? 12.112 -8.637 -13.736 1.00 86.75 97 GLY A CA 1
ATOM 717 C C . GLY A 1 97 ? 12.752 -8.721 -15.124 1.00 86.75 97 GLY A C 1
ATOM 718 O O . GLY A 1 97 ? 12.775 -9.796 -15.716 1.00 86.75 97 GLY A O 1
ATOM 719 N N . ASP A 1 98 ? 13.332 -7.625 -15.620 1.00 86.38 98 ASP A N 1
ATOM 720 C CA . ASP A 1 98 ? 13.964 -7.617 -16.946 1.00 86.38 98 ASP A CA 1
ATOM 721 C C . ASP A 1 98 ? 15.317 -8.318 -16.999 1.00 86.38 98 ASP A C 1
ATOM 723 O O . ASP A 1 98 ? 15.715 -8.808 -18.056 1.00 86.38 98 ASP A O 1
ATOM 727 N N . TYR A 1 99 ? 16.020 -8.386 -15.869 1.00 86.12 99 TYR A N 1
ATOM 728 C CA . TYR A 1 99 ? 17.284 -9.108 -15.772 1.00 86.12 99 TYR A CA 1
ATOM 729 C C . TYR A 1 99 ? 17.050 -10.614 -15.717 1.00 86.12 99 TYR A C 1
ATOM 731 O O . TYR A 1 99 ? 17.744 -11.357 -16.402 1.00 86.12 99 TYR A O 1
ATOM 739 N N . ARG A 1 100 ? 16.027 -11.061 -14.975 1.00 84.88 100 ARG A N 1
ATOM 740 C CA . ARG A 1 100 ? 15.679 -12.485 -14.853 1.00 84.88 100 ARG A CA 1
ATOM 741 C C . ARG A 1 100 ? 15.374 -13.142 -16.202 1.00 84.88 100 ARG A C 1
ATOM 743 O O . ARG A 1 100 ? 15.709 -14.304 -16.395 1.00 84.88 100 ARG A O 1
ATOM 750 N N . TRP A 1 101 ? 14.715 -12.414 -17.100 1.00 85.81 101 TRP A N 1
ATOM 751 C CA . TRP A 1 101 ? 14.245 -12.940 -18.387 1.00 85.81 101 TRP A CA 1
ATOM 752 C C . TRP A 1 101 ? 15.008 -12.380 -19.591 1.00 85.81 101 TRP A C 1
ATOM 754 O O . TRP A 1 101 ? 14.578 -12.562 -20.725 1.00 85.81 101 TRP A O 1
ATOM 764 N N . GLU A 1 102 ? 16.100 -11.649 -19.351 1.00 85.75 102 GLU A N 1
ATOM 765 C CA . GLU A 1 102 ? 16.900 -10.952 -20.369 1.00 85.75 102 GLU A CA 1
ATOM 766 C C . GLU A 1 102 ? 16.094 -10.057 -21.340 1.00 85.75 102 GLU A C 1
ATOM 768 O O . GLU A 1 102 ? 16.579 -9.671 -22.409 1.00 85.75 102 GLU A O 1
ATOM 773 N N . THR A 1 103 ? 14.873 -9.655 -20.971 1.00 84.06 103 THR A N 1
ATOM 774 C CA . THR A 1 103 ? 13.967 -8.864 -21.823 1.00 84.06 103 THR A CA 1
ATOM 775 C C . THR A 1 103 ? 14.494 -7.461 -22.096 1.00 84.06 103 THR A C 1
ATOM 777 O O . THR A 1 103 ? 14.081 -6.824 -23.068 1.00 84.06 103 THR A O 1
ATOM 780 N N . TRP A 1 104 ? 15.470 -6.993 -21.312 1.00 81.81 104 TRP A N 1
ATOM 781 C CA . TRP A 1 104 ? 16.183 -5.739 -21.555 1.00 81.81 104 TRP A CA 1
ATOM 782 C C . TRP A 1 104 ? 16.781 -5.664 -22.970 1.00 81.81 104 TRP A C 1
ATOM 784 O O . TRP A 1 104 ? 16.801 -4.580 -23.559 1.00 81.81 104 TRP A O 1
ATOM 794 N N . ARG A 1 105 ? 17.193 -6.800 -23.558 1.00 85.00 105 ARG A N 1
ATOM 795 C CA . ARG A 1 105 ? 17.727 -6.857 -24.931 1.00 85.00 105 ARG A CA 1
ATOM 796 C C . ARG A 1 105 ? 16.676 -6.480 -25.977 1.00 85.00 105 ARG A C 1
ATOM 798 O O . ARG A 1 105 ? 16.993 -5.820 -26.960 1.00 85.00 105 ARG A O 1
ATOM 805 N N . LEU A 1 106 ? 15.419 -6.852 -25.738 1.00 83.12 106 LEU A N 1
ATOM 806 C CA . LEU A 1 106 ? 14.301 -6.605 -26.652 1.00 83.12 106 LEU A CA 1
ATOM 807 C C . LEU A 1 106 ? 13.723 -5.192 -26.497 1.00 83.12 106 LEU A C 1
ATOM 809 O O . LEU A 1 106 ? 13.273 -4.591 -27.472 1.00 83.12 106 LEU A O 1
ATOM 813 N N . ILE A 1 107 ? 13.730 -4.661 -25.273 1.00 81.81 107 ILE A N 1
ATOM 814 C CA . ILE A 1 107 ? 13.093 -3.380 -24.942 1.00 81.81 107 ILE A CA 1
ATOM 815 C C . ILE A 1 107 ? 14.007 -2.194 -25.293 1.00 81.81 107 ILE A C 1
ATOM 817 O O . ILE A 1 107 ? 13.527 -1.177 -25.795 1.00 81.81 107 ILE A O 1
ATOM 821 N N . THR A 1 108 ? 15.325 -2.330 -25.104 1.00 76.19 108 THR A N 1
ATOM 822 C CA . THR A 1 108 ? 16.295 -1.244 -25.367 1.00 76.19 108 THR A CA 1
ATOM 823 C C . THR A 1 108 ? 16.338 -0.838 -26.844 1.00 76.19 108 THR A C 1
ATOM 825 O O . THR A 1 108 ? 16.595 0.320 -27.152 1.00 76.19 108 THR A O 1
ATOM 828 N N . ALA A 1 109 ? 16.040 -1.759 -27.764 1.00 74.81 109 ALA A N 1
ATOM 829 C CA . ALA A 1 109 ? 15.983 -1.464 -29.197 1.00 74.81 109 ALA A CA 1
ATOM 830 C C . ALA A 1 109 ? 14.732 -0.663 -29.615 1.00 74.81 109 ALA A C 1
ATOM 832 O O . ALA A 1 109 ? 14.686 -0.138 -30.723 1.00 74.81 109 ALA A O 1
ATOM 833 N N . ARG A 1 110 ? 13.702 -0.586 -28.756 1.00 80.25 110 ARG A N 1
ATOM 834 C CA . ARG A 1 110 ? 12.379 -0.019 -29.084 1.00 80.25 110 ARG A CA 1
ATOM 835 C C . ARG A 1 110 ? 12.064 1.298 -28.370 1.00 80.25 110 ARG A C 1
ATOM 837 O O . ARG A 1 110 ? 11.077 1.943 -28.711 1.00 80.25 110 ARG A O 1
ATOM 844 N N . ASN A 1 111 ? 12.851 1.693 -27.368 1.00 85.12 111 ASN A N 1
ATOM 845 C CA . ASN A 1 111 ? 12.648 2.936 -26.622 1.00 85.12 111 ASN A CA 1
ATOM 846 C C . ASN A 1 111 ? 13.977 3.463 -26.066 1.00 85.12 111 ASN A C 1
ATOM 848 O O . ASN A 1 111 ? 14.904 2.703 -25.790 1.00 85.12 111 ASN A O 1
ATOM 852 N N . ASN A 1 112 ? 14.050 4.772 -25.841 1.00 88.12 112 ASN A N 1
ATOM 853 C CA . ASN A 1 112 ? 15.237 5.413 -25.292 1.00 88.12 112 ASN A CA 1
ATOM 854 C C . ASN A 1 112 ? 15.426 5.048 -23.812 1.00 88.12 112 ASN A C 1
ATOM 856 O O . ASN A 1 112 ? 14.464 4.985 -23.043 1.00 88.12 112 ASN A O 1
ATOM 860 N N . ARG A 1 113 ? 16.686 4.890 -23.384 1.00 88.06 113 ARG A N 1
ATOM 861 C CA . ARG A 1 113 ? 17.042 4.506 -22.004 1.00 88.06 113 ARG A CA 1
ATOM 862 C C . ARG A 1 113 ? 16.391 5.377 -20.914 1.00 88.06 113 ARG A C 1
ATOM 864 O O . ARG A 1 113 ? 15.871 4.794 -19.964 1.00 88.06 113 ARG A O 1
ATOM 871 N N . PRO A 1 114 ? 16.341 6.723 -21.029 1.00 90.12 114 PRO A N 1
ATOM 872 C CA . PRO A 1 114 ? 15.701 7.553 -20.007 1.00 90.12 114 PRO A CA 1
ATOM 873 C C . PRO A 1 114 ? 14.208 7.253 -19.837 1.00 90.12 114 PRO A C 1
ATOM 875 O O . PRO A 1 114 ? 13.722 7.200 -18.710 1.00 90.12 114 PRO A O 1
ATOM 878 N N . ASN A 1 115 ? 13.487 6.983 -20.931 1.00 90.00 115 ASN A N 1
ATOM 879 C CA . ASN A 1 115 ? 12.060 6.657 -20.876 1.00 90.00 115 ASN A CA 1
ATOM 880 C C . ASN A 1 115 ? 11.808 5.315 -20.189 1.00 90.00 115 ASN A C 1
ATOM 882 O O . ASN A 1 115 ? 10.819 5.176 -19.479 1.00 90.00 115 ASN A O 1
ATOM 886 N N . LEU A 1 116 ? 12.697 4.338 -20.378 1.00 89.75 116 LEU A N 1
ATOM 887 C CA . LEU A 1 116 ? 12.590 3.030 -19.729 1.00 89.75 116 LEU A CA 1
ATOM 888 C C . LEU A 1 116 ? 12.800 3.133 -18.217 1.00 89.75 116 LEU A C 1
ATOM 890 O O . LEU A 1 116 ? 12.020 2.579 -17.446 1.00 89.75 116 LEU A O 1
ATOM 894 N N . ILE A 1 117 ? 13.805 3.901 -17.787 1.00 91.62 117 ILE A N 1
ATOM 895 C CA . ILE A 1 117 ? 14.058 4.150 -16.361 1.00 91.62 117 ILE A CA 1
ATOM 896 C C . ILE A 1 117 ? 12.878 4.907 -15.742 1.00 91.62 117 ILE A C 1
ATOM 898 O O . ILE A 1 117 ? 12.338 4.483 -14.720 1.00 91.62 117 ILE A O 1
ATOM 902 N N . MET A 1 118 ? 12.428 5.987 -16.384 1.00 93.56 118 MET A N 1
ATOM 903 C CA . MET A 1 118 ? 11.282 6.766 -15.911 1.00 93.56 118 MET A CA 1
ATOM 904 C C . MET A 1 118 ? 9.973 5.963 -15.934 1.00 93.56 118 MET A C 1
ATOM 906 O O . MET A 1 118 ? 9.121 6.177 -15.077 1.00 93.56 118 MET A O 1
ATOM 910 N N . GLY A 1 119 ? 9.826 5.004 -16.854 1.00 93.44 119 GLY A N 1
ATOM 911 C CA . GLY A 1 119 ? 8.716 4.051 -16.882 1.00 93.44 119 GLY A CA 1
ATOM 912 C C . GLY A 1 119 ? 8.636 3.224 -15.600 1.00 93.44 119 GLY A C 1
ATOM 913 O O . GLY A 1 119 ? 7.586 3.174 -14.958 1.00 93.44 119 GLY A O 1
ATOM 914 N N . LYS A 1 120 ? 9.770 2.656 -15.169 1.00 94.62 120 LYS A N 1
ATOM 915 C CA . LYS A 1 120 ? 9.869 1.898 -13.911 1.00 94.62 120 LYS A CA 1
ATOM 916 C C . LYS A 1 120 ? 9.616 2.769 -12.689 1.00 94.62 120 LYS A C 1
ATOM 918 O O . LYS A 1 120 ? 8.822 2.397 -11.829 1.00 94.62 120 LYS A O 1
ATOM 923 N N . VAL A 1 121 ? 10.249 3.942 -12.628 1.00 96.12 121 VAL A N 1
ATOM 924 C CA . VAL A 1 121 ? 10.049 4.903 -11.529 1.00 96.12 121 VAL A CA 1
ATOM 925 C C . VAL A 1 121 ? 8.582 5.329 -11.448 1.00 96.12 121 VAL A C 1
ATOM 927 O O . VAL A 1 121 ? 8.008 5.353 -10.362 1.00 96.12 121 VAL A O 1
ATOM 930 N N . GLY A 1 122 ? 7.948 5.603 -12.589 1.00 96.44 122 GLY A N 1
ATOM 931 C CA . GLY A 1 122 ? 6.529 5.937 -12.668 1.00 96.44 122 GLY A CA 1
ATOM 932 C C . GLY A 1 122 ? 5.631 4.804 -12.174 1.00 96.44 122 GLY A C 1
ATOM 933 O O . GLY A 1 122 ? 4.741 5.050 -11.364 1.00 96.44 122 GLY A O 1
ATOM 934 N N . ALA A 1 123 ? 5.892 3.560 -12.586 1.00 96.19 123 ALA A N 1
ATOM 935 C CA . ALA A 1 123 ? 5.134 2.400 -12.121 1.00 96.19 123 ALA A CA 1
ATOM 936 C C . ALA A 1 123 ? 5.275 2.180 -10.604 1.00 96.19 123 ALA A C 1
ATOM 938 O O . ALA A 1 123 ? 4.275 1.953 -9.926 1.00 96.19 123 ALA A O 1
ATOM 939 N N . VAL A 1 124 ? 6.487 2.317 -10.054 1.00 96.62 124 VAL A N 1
ATOM 940 C CA . VAL A 1 124 ? 6.734 2.225 -8.604 1.00 96.62 124 VAL A CA 1
ATOM 941 C C . VAL A 1 124 ? 6.058 3.370 -7.848 1.00 96.62 124 VAL A C 1
ATOM 943 O O . VAL A 1 124 ? 5.469 3.137 -6.795 1.00 96.62 124 VAL A O 1
ATOM 946 N N . LYS A 1 125 ? 6.070 4.593 -8.390 1.00 96.38 125 LYS A N 1
ATOM 947 C CA . LYS A 1 125 ? 5.355 5.735 -7.804 1.00 96.38 125 LYS A CA 1
ATOM 948 C C . LYS A 1 125 ? 3.849 5.480 -7.745 1.00 96.38 125 LYS A C 1
ATOM 950 O O . LYS A 1 125 ? 3.240 5.709 -6.706 1.00 96.38 125 LYS A O 1
ATOM 955 N N . LEU A 1 126 ? 3.252 4.994 -8.835 1.00 96.69 126 LEU A N 1
ATOM 956 C CA . LEU A 1 126 ? 1.829 4.645 -8.867 1.00 96.69 126 LEU A CA 1
ATOM 957 C C . LEU A 1 126 ? 1.510 3.534 -7.864 1.00 96.69 126 LEU A C 1
ATOM 959 O O . LEU A 1 126 ? 0.570 3.676 -7.092 1.00 96.69 126 LEU A O 1
ATOM 963 N N . MET A 1 127 ? 2.336 2.487 -7.808 1.00 96.00 127 MET A N 1
ATOM 964 C CA . MET A 1 127 ? 2.212 1.413 -6.821 1.00 96.00 127 MET A CA 1
ATOM 965 C C . MET A 1 127 ? 2.228 1.948 -5.383 1.00 96.00 127 MET A C 1
ATOM 967 O O . MET A 1 127 ? 1.371 1.575 -4.587 1.00 96.00 127 MET A O 1
ATOM 971 N N . ALA A 1 128 ? 3.168 2.839 -5.056 1.00 94.44 128 ALA A N 1
ATOM 972 C CA . ALA A 1 128 ? 3.271 3.437 -3.728 1.00 94.44 128 ALA A CA 1
ATOM 973 C C . ALA A 1 128 ? 2.042 4.293 -3.381 1.00 94.44 128 ALA A C 1
ATOM 975 O O . ALA A 1 128 ? 1.521 4.186 -2.275 1.00 94.44 128 ALA A O 1
ATOM 976 N N . LEU A 1 129 ? 1.539 5.092 -4.329 1.00 95.38 129 LEU A N 1
ATOM 977 C CA . LEU A 1 129 ? 0.320 5.886 -4.139 1.00 95.38 129 LEU A CA 1
ATOM 978 C C . LEU A 1 129 ? -0.916 5.001 -3.938 1.00 95.38 129 LEU A C 1
ATOM 980 O O . LEU A 1 129 ? -1.740 5.288 -3.074 1.00 95.38 129 LEU A O 1
ATOM 984 N N . THR A 1 130 ? -1.040 3.909 -4.695 1.00 95.56 130 THR A N 1
ATOM 985 C CA . THR A 1 130 ? -2.127 2.938 -4.514 1.00 95.56 130 THR A CA 1
ATOM 986 C C . THR A 1 130 ? -2.027 2.228 -3.163 1.00 95.56 130 THR A C 1
ATOM 988 O O . THR A 1 130 ? -3.040 2.082 -2.483 1.00 95.56 130 THR A O 1
ATOM 991 N N . GLY A 1 131 ? -0.822 1.830 -2.745 1.00 93.75 131 GLY A N 1
ATOM 992 C CA . GLY A 1 131 ? -0.582 1.243 -1.425 1.00 93.75 131 GLY A CA 1
ATOM 993 C C . GLY A 1 131 ? -0.947 2.199 -0.289 1.00 93.75 131 GLY A C 1
ATOM 994 O O . GLY A 1 131 ? -1.658 1.804 0.631 1.00 93.75 131 GLY A O 1
ATOM 995 N N . LEU A 1 132 ? -0.548 3.471 -0.392 1.00 93.62 132 LEU A N 1
ATOM 996 C CA . LEU A 1 132 ? -0.944 4.516 0.554 1.00 93.62 132 LEU A CA 1
ATOM 997 C C . LEU A 1 132 ? -2.469 4.658 0.622 1.00 93.62 132 LEU A C 1
ATOM 999 O O . LEU A 1 132 ? -3.032 4.625 1.710 1.00 93.62 132 LEU A O 1
ATOM 1003 N N . ALA A 1 133 ? -3.145 4.773 -0.522 1.00 95.19 133 ALA A N 1
ATOM 1004 C CA . ALA A 1 133 ? -4.599 4.905 -0.552 1.00 95.19 133 ALA A CA 1
ATOM 1005 C C . ALA A 1 133 ? -5.298 3.719 0.135 1.00 95.19 133 ALA A C 1
ATOM 1007 O O . ALA A 1 133 ? -6.227 3.918 0.913 1.00 95.19 133 ALA A O 1
ATOM 1008 N N . LEU A 1 134 ? -4.827 2.491 -0.097 1.00 95.44 134 LEU A N 1
ATOM 1009 C CA . LEU A 1 134 ? -5.380 1.304 0.556 1.00 95.44 134 LEU A CA 1
ATOM 1010 C C . LEU A 1 134 ? -5.102 1.265 2.060 1.00 95.44 134 LEU A C 1
ATOM 1012 O O . LEU A 1 134 ? -5.979 0.843 2.809 1.00 95.44 134 LEU A O 1
ATOM 1016 N N . LEU A 1 135 ? -3.929 1.719 2.512 1.00 94.06 135 LEU A N 1
ATOM 1017 C CA . LEU A 1 135 ? -3.632 1.847 3.942 1.00 94.06 135 LEU A CA 1
ATOM 1018 C C . LEU A 1 135 ? -4.570 2.836 4.629 1.00 94.06 135 LEU A C 1
ATOM 1020 O O . LEU A 1 135 ? -5.085 2.521 5.696 1.00 94.06 135 LEU A O 1
ATOM 1024 N N . LEU A 1 136 ? -4.831 3.987 4.005 1.00 94.69 136 LEU A N 1
ATOM 1025 C CA . LEU A 1 136 ? -5.767 4.981 4.537 1.00 94.69 136 LEU A CA 1
ATOM 1026 C C . LEU A 1 136 ? -7.203 4.439 4.582 1.00 94.69 136 LEU A C 1
ATOM 1028 O O . LEU A 1 136 ? -7.917 4.633 5.559 1.00 94.69 136 LEU A O 1
ATOM 1032 N N . ILE A 1 137 ? -7.629 3.703 3.552 1.00 95.56 137 ILE A N 1
ATOM 1033 C CA . ILE A 1 137 ? -8.943 3.041 3.559 1.00 95.56 137 ILE A CA 1
ATOM 1034 C C . ILE A 1 137 ? -9.017 2.004 4.689 1.00 95.56 137 ILE A C 1
ATOM 1036 O O . ILE A 1 137 ? -10.021 1.925 5.396 1.00 95.56 137 ILE A O 1
ATOM 1040 N N . ALA A 1 138 ? -7.956 1.218 4.882 1.00 95.38 138 ALA A N 1
ATOM 1041 C CA . ALA A 1 138 ? -7.884 0.231 5.950 1.00 95.38 138 ALA A CA 1
ATOM 1042 C C . ALA A 1 138 ? -7.897 0.881 7.343 1.00 95.38 138 ALA A C 1
ATOM 1044 O O . ALA A 1 138 ? -8.603 0.392 8.222 1.00 95.38 138 ALA A O 1
ATOM 1045 N N . SER A 1 139 ? -7.178 1.987 7.554 1.00 93.56 139 SER A N 1
ATOM 1046 C CA . SER A 1 139 ? -7.186 2.695 8.839 1.00 93.56 139 SER A CA 1
ATOM 1047 C C . SER A 1 139 ? -8.564 3.274 9.149 1.00 93.56 139 SER A C 1
ATOM 1049 O O . SER A 1 139 ? -9.088 3.030 10.230 1.00 93.56 139 SER A O 1
ATOM 1051 N N . MET A 1 140 ? -9.212 3.916 8.172 1.00 94.31 140 MET A N 1
ATOM 1052 C CA . MET A 1 140 ? -10.587 4.397 8.329 1.00 94.31 140 MET A CA 1
ATOM 1053 C C . MET A 1 140 ? -11.555 3.253 8.655 1.00 94.31 140 MET A C 1
ATOM 1055 O O . MET A 1 140 ? -12.407 3.386 9.532 1.00 94.31 140 MET A O 1
ATOM 1059 N N . GLY A 1 141 ? -11.412 2.102 7.990 1.00 95.12 141 GLY A N 1
ATOM 1060 C CA . GLY A 1 141 ? -12.193 0.905 8.305 1.00 95.12 141 GLY A CA 1
ATOM 1061 C C . GLY A 1 141 ? -11.977 0.417 9.743 1.00 95.12 141 GLY A C 1
ATOM 1062 O O . GLY A 1 141 ? -12.936 0.029 10.413 1.00 95.12 141 GLY A O 1
ATOM 1063 N N . ALA A 1 142 ? -10.741 0.481 10.241 1.00 95.12 142 ALA A N 1
ATOM 1064 C CA . ALA A 1 142 ? -10.416 0.135 11.620 1.00 95.12 142 ALA A CA 1
ATOM 1065 C C . ALA A 1 142 ? -11.041 1.120 12.623 1.00 95.12 142 ALA A C 1
ATOM 1067 O O . ALA A 1 142 ? -11.567 0.684 13.645 1.00 95.12 142 ALA A O 1
ATOM 1068 N N . ASP A 1 143 ? -11.057 2.421 12.333 1.00 93.94 143 ASP A N 1
ATOM 1069 C CA . ASP A 1 143 ? -11.680 3.425 13.205 1.00 93.94 143 ASP A CA 1
ATOM 1070 C C . ASP A 1 143 ? -13.195 3.292 13.275 1.00 93.94 143 ASP A C 1
ATOM 1072 O O . ASP A 1 143 ? -13.779 3.379 14.358 1.00 93.94 143 ASP A O 1
ATOM 1076 N N . VAL A 1 144 ? -13.834 3.008 12.139 1.00 94.50 144 VAL A N 1
ATOM 1077 C CA . VAL A 1 144 ? -15.262 2.680 12.102 1.00 94.50 144 VAL A CA 1
ATOM 1078 C C . VAL A 1 144 ? -15.532 1.445 12.960 1.00 94.50 144 VAL A C 1
ATOM 1080 O O . VAL A 1 144 ? -16.425 1.474 13.807 1.00 94.50 144 VAL A O 1
ATOM 1083 N N . ALA A 1 145 ? -14.728 0.386 12.815 1.00 94.12 145 ALA A N 1
ATOM 1084 C CA . ALA A 1 145 ? -14.858 -0.809 13.644 1.00 94.12 145 ALA A CA 1
ATOM 1085 C C . ALA A 1 145 ? -14.669 -0.495 15.137 1.00 94.12 145 ALA A C 1
ATOM 1087 O O . ALA A 1 145 ? -15.470 -0.932 15.957 1.00 94.12 145 ALA A O 1
ATOM 1088 N N . LYS A 1 146 ? -13.668 0.314 15.499 1.00 91.88 146 LYS A N 1
ATOM 1089 C CA . LYS A 1 146 ? -13.429 0.775 16.874 1.00 91.88 146 LYS A CA 1
ATOM 1090 C C . LYS A 1 146 ? -14.637 1.525 17.437 1.00 91.88 146 LYS A C 1
ATOM 1092 O O . LYS A 1 146 ? -15.042 1.260 18.568 1.00 91.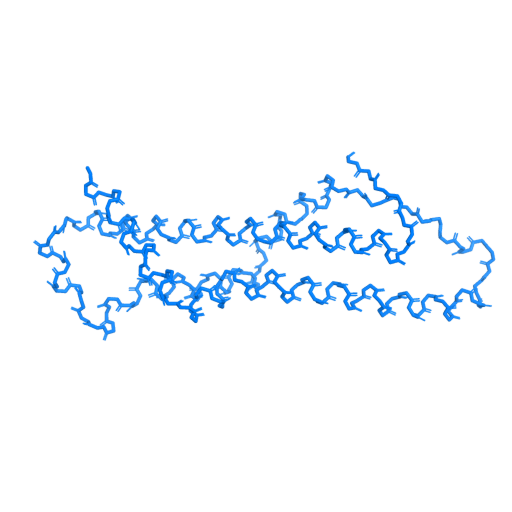88 146 LYS A O 1
ATOM 1097 N N . GLY A 1 147 ? -15.215 2.443 16.664 1.00 90.75 147 GLY A N 1
ATOM 1098 C CA . GLY A 1 147 ? -16.406 3.193 17.057 1.00 90.75 147 GLY A CA 1
ATOM 1099 C C . GLY A 1 147 ? -17.602 2.281 17.323 1.00 90.75 147 GLY A C 1
ATOM 1100 O O . GLY A 1 147 ? -18.228 2.387 18.374 1.00 90.75 147 GLY A O 1
ATOM 1101 N N . LEU A 1 148 ? -17.857 1.325 16.425 1.00 91.56 148 LEU A N 1
ATOM 1102 C CA . LEU A 1 148 ? -18.954 0.362 16.555 1.00 91.56 148 LEU A CA 1
ATOM 1103 C C . LEU A 1 148 ? -18.763 -0.605 17.733 1.00 91.56 148 LEU A C 1
ATOM 1105 O O . LEU A 1 148 ? -19.695 -0.822 18.500 1.00 91.56 148 LEU A O 1
ATOM 1109 N N . ILE A 1 149 ? -17.559 -1.160 17.896 1.00 89.69 149 ILE A N 1
ATOM 1110 C CA . ILE A 1 149 ? -17.226 -2.140 18.943 1.00 89.69 149 ILE A CA 1
ATOM 1111 C C . ILE A 1 149 ? -17.342 -1.511 20.335 1.00 89.69 149 ILE A C 1
ATOM 1113 O O . ILE A 1 149 ? -17.912 -2.112 21.240 1.00 89.69 149 ILE A O 1
ATOM 1117 N N . PHE A 1 150 ? -16.834 -0.288 20.512 1.00 87.81 150 PHE A N 1
ATOM 1118 C CA . PHE A 1 150 ? -16.831 0.394 21.809 1.00 87.81 150 PHE A CA 1
ATOM 1119 C C . PHE A 1 150 ? -18.007 1.362 22.015 1.00 87.81 150 PHE A C 1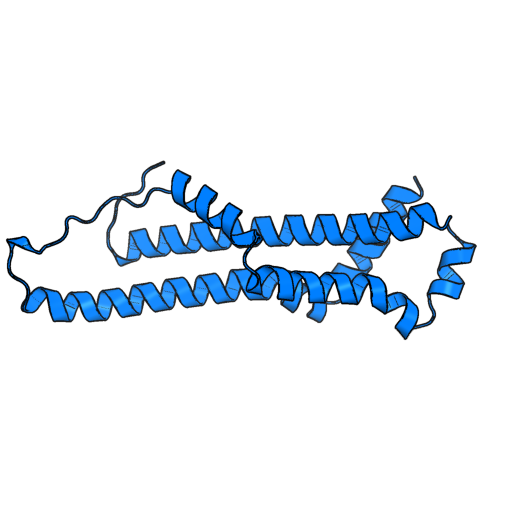
ATOM 1121 O O . PHE A 1 150 ? -18.028 2.060 23.027 1.00 87.81 150 PHE A O 1
ATOM 1128 N N . GLY A 1 151 ? -18.951 1.451 21.071 1.00 84.75 151 GLY A N 1
ATOM 1129 C CA . GLY A 1 151 ? -20.097 2.365 21.148 1.00 84.75 151 GLY A CA 1
ATOM 1130 C C . GLY A 1 151 ? -19.715 3.850 21.215 1.00 84.75 151 GLY A C 1
ATOM 1131 O O . GLY A 1 151 ? -20.367 4.622 21.915 1.00 84.75 151 GLY A O 1
ATOM 1132 N N . ARG A 1 152 ? -18.634 4.257 20.539 1.00 85.94 152 ARG A N 1
ATOM 1133 C CA . ARG A 1 152 ? -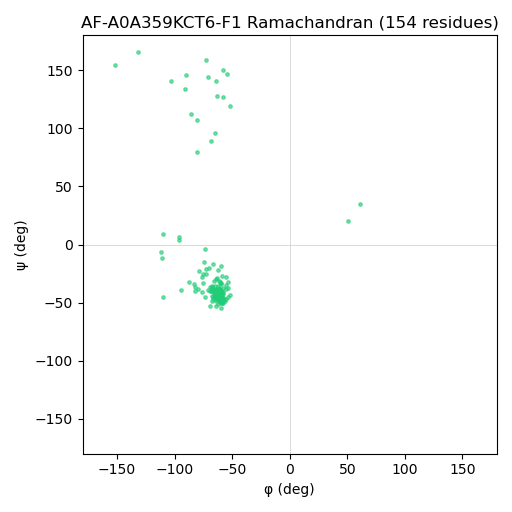18.129 5.643 20.543 1.00 85.94 152 ARG A CA 1
ATOM 1134 C C . ARG A 1 152 ? -18.758 6.460 19.418 1.00 85.94 152 ARG A C 1
ATOM 1136 O O . ARG A 1 152 ? -18.984 5.943 18.327 1.00 85.94 152 ARG A O 1
ATOM 1143 N N . SER A 1 153 ? -18.981 7.750 19.663 1.00 87.69 153 SER A N 1
ATOM 1144 C CA . SER A 1 153 ? -19.338 8.708 18.613 1.00 87.69 153 SER A CA 1
ATOM 1145 C C . SER A 1 153 ? -18.133 9.039 17.723 1.00 87.69 153 SER A C 1
ATOM 1147 O O . SER A 1 153 ? -16.983 8.852 18.125 1.00 87.69 153 SER A O 1
ATOM 1149 N N . PHE A 1 154 ? -18.401 9.533 16.513 1.00 90.31 154 PHE A N 1
ATOM 1150 C CA . PHE A 1 154 ? -17.381 9.971 15.555 1.00 90.31 154 PHE A CA 1
ATOM 1151 C C . PHE A 1 154 ? -17.290 11.499 15.517 1.00 90.31 154 PHE A C 1
ATOM 1153 O O . PHE A 1 154 ? -18.318 12.178 15.556 1.00 90.31 154 PHE A O 1
ATOM 1160 N N . THR A 1 155 ? -16.073 12.025 15.409 1.00 92.06 155 THR A N 1
ATOM 1161 C CA . THR A 1 155 ? -15.770 13.453 15.214 1.00 92.06 155 THR A CA 1
ATOM 1162 C C . THR A 1 155 ? -14.762 13.633 14.075 1.00 92.06 155 THR A C 1
ATOM 1164 O O . THR A 1 155 ? -14.157 12.656 13.632 1.00 92.06 155 THR A O 1
ATOM 1167 N N . PHE A 1 156 ? -14.614 14.864 13.581 1.00 87.00 156 PHE A N 1
ATOM 1168 C CA . PHE A 1 156 ? -13.695 15.252 12.504 1.00 87.00 156 PHE A CA 1
ATOM 1169 C C . PHE A 1 156 ? -12.842 16.446 12.914 1.00 87.00 156 PHE A C 1
ATOM 1171 O O . PHE A 1 156 ? -13.366 17.268 13.705 1.00 87.00 156 PHE A O 1
#

Radius of gyration: 21.82 Å; Cα contacts (8 Å, |Δi|>4): 146; chains: 1; bounding box: 38×28×70 Å

Sequence (156 aa):
MMLADAIRSETWRLLQNRTAVFWSIVFVPVISLVLAIGGFLFLQSKMDGAMQTLPPELKLNASAVDLGQSLVDAAGGLAHPGVLAFLLIGAATVFAGDYRWETWRLITARNNRPNLIMGKVGAVKLMALTGLALLLIASMGADVAKGLIFGRSFTF